Protein AF-A0A1V5QJ94-F1 (afdb_monomer_lite)

Structure (mmCIF, N/CA/C/O backbone):
data_AF-A0A1V5QJ94-F1
#
_entry.id   AF-A0A1V5QJ94-F1
#
loop_
_atom_site.group_PDB
_atom_site.id
_atom_site.type_symbol
_atom_site.label_atom_id
_atom_site.label_alt_id
_atom_site.label_comp_id
_atom_site.label_asym_id
_atom_site.label_entity_id
_atom_site.label_seq_id
_atom_site.pdbx_PDB_ins_code
_atom_site.Cartn_x
_atom_site.Cartn_y
_atom_site.Cartn_z
_atom_site.occupancy
_atom_site.B_iso_or_equiv
_atom_site.auth_seq_id
_atom_site.auth_comp_id
_atom_site.auth_asym_id
_atom_site.auth_atom_id
_atom_site.pdbx_PDB_model_num
ATOM 1 N N . MET A 1 1 ? -13.885 -3.171 -1.763 1.00 88.69 1 MET A N 1
ATOM 2 C CA . MET A 1 1 ? -12.641 -2.402 -1.974 1.00 88.69 1 MET A CA 1
ATOM 3 C C . MET A 1 1 ? -12.937 -0.939 -1.685 1.00 88.69 1 MET A C 1
ATOM 5 O O . MET A 1 1 ? -14.062 -0.532 -1.946 1.00 88.69 1 MET A O 1
ATOM 9 N N . VAL A 1 2 ? -11.984 -0.192 -1.125 1.00 90.75 2 VAL A N 1
ATOM 10 C CA . VAL A 1 2 ? -12.099 1.251 -0.843 1.00 90.75 2 VAL A CA 1
ATOM 11 C C . VAL A 1 2 ? -10.971 1.991 -1.558 1.00 90.75 2 VAL A C 1
ATOM 13 O O . VAL A 1 2 ? -9.807 1.639 -1.365 1.00 90.75 2 VAL A O 1
ATOM 16 N N . ASP A 1 3 ? -11.317 3.015 -2.334 1.00 90.12 3 ASP A N 1
ATOM 17 C CA . ASP A 1 3 ? -10.384 3.899 -3.039 1.00 90.12 3 ASP A CA 1
ATOM 18 C C . ASP A 1 3 ? -10.761 5.367 -2.759 1.00 90.12 3 ASP A C 1
ATOM 20 O O . ASP A 1 3 ? -11.799 5.829 -3.228 1.00 90.12 3 ASP A O 1
ATOM 24 N N . TYR A 1 4 ? -10.030 6.115 -1.925 1.00 86.00 4 TYR A N 1
ATOM 25 C CA . TYR A 1 4 ? -8.920 5.728 -1.036 1.00 86.00 4 TYR A CA 1
ATOM 26 C C . TYR A 1 4 ? -9.191 6.158 0.418 1.00 86.00 4 TYR A C 1
ATOM 28 O O . TYR A 1 4 ? -10.048 6.997 0.693 1.00 86.00 4 TYR A O 1
ATOM 36 N N . LEU A 1 5 ? -8.465 5.555 1.366 1.00 85.19 5 LEU A N 1
ATOM 37 C CA . LEU A 1 5 ? -8.683 5.594 2.819 1.00 85.19 5 LEU A CA 1
ATOM 38 C C . LEU A 1 5 ? -8.855 7.005 3.393 1.00 85.19 5 LEU A C 1
ATOM 40 O O . LEU A 1 5 ? -9.742 7.227 4.212 1.00 85.19 5 LEU A O 1
ATOM 44 N N . GLN A 1 6 ? -8.031 7.953 2.953 1.00 83.94 6 GLN A N 1
ATOM 45 C CA . GLN A 1 6 ? -8.027 9.333 3.442 1.00 83.94 6 GLN A CA 1
ATOM 46 C C . GLN A 1 6 ? -9.328 10.098 3.127 1.00 83.94 6 GLN A C 1
ATOM 48 O O . GLN A 1 6 ? -9.612 11.105 3.779 1.00 83.94 6 GLN A O 1
ATOM 53 N N . LEU A 1 7 ? -10.137 9.631 2.167 1.00 85.69 7 LEU A N 1
ATOM 54 C CA . LEU A 1 7 ? -11.449 10.214 1.859 1.00 85.69 7 LEU A CA 1
ATOM 55 C C . LEU A 1 7 ? -12.549 9.764 2.827 1.00 85.69 7 LEU A C 1
ATOM 57 O O . LEU A 1 7 ? -13.607 10.383 2.868 1.00 85.69 7 LEU A O 1
ATOM 61 N N . LEU A 1 8 ? -12.329 8.701 3.606 1.00 85.75 8 LEU A N 1
ATOM 62 C CA . LEU A 1 8 ? -13.334 8.208 4.541 1.00 85.75 8 LEU A CA 1
ATOM 63 C C . LEU A 1 8 ? -13.443 9.121 5.756 1.00 85.75 8 LEU A C 1
ATOM 65 O O . LEU A 1 8 ? -12.451 9.456 6.396 1.00 85.75 8 LEU A O 1
ATOM 69 N N . GLU A 1 9 ? -14.655 9.499 6.126 1.00 82.12 9 GLU A N 1
ATOM 70 C CA . GLU A 1 9 ? -14.888 10.232 7.365 1.00 82.12 9 GLU A CA 1
ATOM 71 C C . GLU A 1 9 ? -14.755 9.285 8.562 1.00 82.12 9 GLU A C 1
ATOM 73 O O . GLU A 1 9 ? -15.256 8.156 8.551 1.00 82.12 9 GLU A O 1
ATOM 78 N N . ALA A 1 10 ? -14.050 9.732 9.604 1.00 74.56 10 ALA A N 1
ATOM 79 C CA . ALA A 1 10 ? -14.097 9.017 10.869 1.00 74.56 10 ALA A CA 1
ATOM 80 C C . ALA A 1 10 ? -15.476 9.239 11.507 1.00 74.56 10 ALA A C 1
ATOM 82 O O . ALA A 1 10 ? -16.063 10.307 11.322 1.00 74.56 10 ALA A O 1
ATOM 83 N N . PRO A 1 11 ? -15.997 8.261 12.266 1.00 69.44 11 PRO A N 1
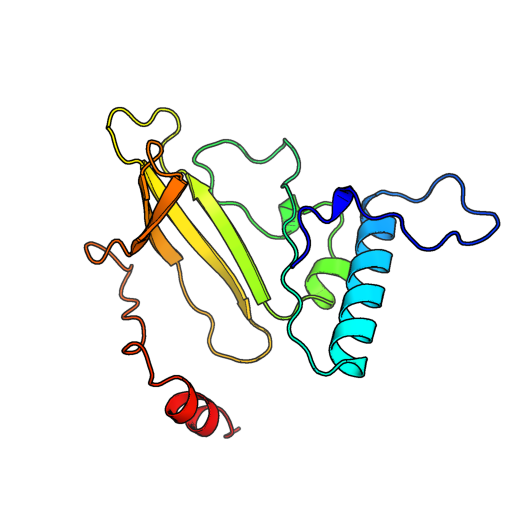ATOM 84 C CA . PRO A 1 11 ? -17.246 8.434 12.993 1.00 69.44 11 PRO A CA 1
ATOM 85 C C . PRO A 1 11 ? -17.189 9.715 13.833 1.00 69.44 11 PRO A C 1
ATOM 87 O O . PRO A 1 11 ? -16.252 9.885 14.613 1.00 69.44 11 PRO A O 1
ATOM 90 N N . GLU A 1 12 ? -18.172 10.608 13.689 1.00 66.50 12 GLU A N 1
ATOM 91 C CA . GLU A 1 12 ? -18.216 11.843 14.474 1.00 66.50 12 GLU A CA 1
ATOM 92 C C . GLU A 1 12 ? -18.267 11.519 15.974 1.00 66.50 12 GLU A C 1
ATOM 94 O O . GLU A 1 12 ? -19.299 11.133 16.531 1.00 66.50 12 GLU A O 1
ATOM 99 N N . ILE A 1 13 ? -17.146 11.704 16.666 1.00 61.91 13 ILE A N 1
ATOM 100 C CA . ILE A 1 13 ? -17.131 11.726 18.124 1.00 61.91 13 ILE A CA 1
ATOM 101 C C . ILE A 1 13 ? -17.503 13.152 18.526 1.00 61.91 13 ILE A C 1
ATOM 103 O O . ILE A 1 13 ? -16.683 14.067 18.415 1.00 61.91 13 ILE A O 1
ATOM 107 N N . LYS A 1 14 ? -18.750 13.347 18.983 1.00 54.38 14 LYS A N 1
ATOM 108 C CA . LYS A 1 14 ? -19.246 14.629 19.518 1.00 54.38 14 LYS A CA 1
ATOM 109 C C . LYS A 1 14 ? -18.170 15.297 20.390 1.00 54.38 14 LYS A C 1
ATOM 111 O O . LYS A 1 14 ? -17.789 14.754 21.423 1.00 54.38 14 LYS A O 1
ATOM 116 N N . GLY A 1 15 ? -17.696 16.472 19.968 1.00 59.41 15 GLY A N 1
ATOM 117 C CA . GLY A 1 15 ? -16.731 17.294 20.711 1.00 59.41 15 GLY A CA 1
ATOM 118 C C . GLY A 1 15 ? -15.272 17.249 20.233 1.00 59.41 15 GLY A C 1
ATOM 119 O O . GLY A 1 15 ? -14.473 18.032 20.737 1.00 59.41 15 GLY A O 1
ATOM 120 N N . ARG A 1 16 ? -14.900 16.412 19.253 1.00 60.12 16 ARG A N 1
ATOM 121 C CA . ARG A 1 16 ? -13.555 16.429 18.643 1.00 60.12 16 ARG A CA 1
ATOM 122 C C . ARG A 1 16 ? -13.586 17.075 17.257 1.00 60.12 16 ARG A C 1
ATOM 124 O O . ARG A 1 16 ? -13.858 16.393 16.278 1.00 60.12 16 ARG A O 1
ATOM 131 N N . ARG A 1 17 ? -13.305 18.381 17.173 1.00 56.94 17 ARG A N 1
ATOM 132 C CA . ARG A 1 17 ? -13.137 19.080 15.881 1.00 56.94 17 ARG A CA 1
ATOM 133 C C . ARG A 1 17 ? -11.726 18.973 15.294 1.00 56.94 17 ARG A C 1
ATOM 135 O O . ARG A 1 17 ? -11.605 19.035 14.082 1.00 56.94 17 ARG A O 1
ATOM 142 N N . ASP A 1 18 ? -10.711 18.698 16.115 1.00 57.78 18 ASP A N 1
ATOM 143 C CA . ASP A 1 18 ? -9.310 18.621 15.676 1.00 57.78 18 ASP A CA 1
ATOM 144 C C . ASP A 1 18 ? -8.700 17.261 16.032 1.00 57.78 18 ASP A C 1
ATOM 146 O O . ASP A 1 18 ? -7.990 17.110 17.028 1.00 57.78 18 ASP A O 1
ATOM 150 N N . THR A 1 19 ? -9.006 16.227 15.245 1.00 64.19 19 THR A N 1
ATOM 151 C CA . THR A 1 19 ? -8.260 14.962 15.333 1.00 64.19 19 THR A CA 1
ATOM 152 C C . THR A 1 19 ? -7.107 14.985 14.344 1.00 64.19 19 THR A C 1
ATOM 154 O O . THR A 1 19 ? -7.286 15.286 13.169 1.00 64.19 19 THR A O 1
ATOM 157 N N . ASN A 1 20 ? -5.906 14.662 14.829 1.00 76.94 20 ASN A N 1
ATOM 158 C CA . ASN A 1 20 ? -4.745 14.435 13.974 1.00 76.94 20 ASN A CA 1
ATOM 159 C C . ASN A 1 20 ? -5.088 13.345 12.939 1.00 76.94 20 ASN A C 1
ATOM 161 O O . ASN A 1 20 ? -5.658 12.314 13.304 1.00 76.94 20 ASN A O 1
ATOM 165 N N . GLU A 1 21 ? -4.723 13.555 11.673 1.00 77.06 21 GLU A N 1
ATOM 166 C CA . GLU A 1 21 ? -4.988 12.639 10.555 1.00 77.06 21 GLU A CA 1
ATOM 167 C C . GLU A 1 21 ? -4.561 11.195 10.870 1.00 77.06 21 GLU A C 1
ATOM 169 O O . GLU A 1 21 ? -5.292 10.250 10.584 1.00 77.06 21 GLU A O 1
ATOM 174 N N . ALA A 1 22 ? -3.435 11.006 11.567 1.00 77.88 22 ALA A N 1
ATOM 175 C CA . ALA A 1 22 ? -2.982 9.676 11.981 1.00 77.88 22 ALA A CA 1
ATOM 176 C C . ALA A 1 22 ? -3.985 8.963 12.912 1.00 77.88 22 ALA A C 1
ATOM 178 O O . ALA A 1 22 ? -4.217 7.758 12.789 1.00 77.88 22 ALA A O 1
ATOM 179 N N . GLN A 1 23 ? -4.611 9.704 13.831 1.00 80.06 23 GLN A N 1
ATOM 180 C CA . GLN A 1 23 ? -5.642 9.164 14.716 1.00 80.06 23 GLN A CA 1
ATOM 181 C C . GLN A 1 23 ? -6.929 8.871 13.940 1.00 80.06 23 GLN A C 1
ATOM 183 O O . GLN A 1 23 ? -7.512 7.802 14.119 1.00 80.06 23 GLN A O 1
ATOM 188 N N . ARG A 1 24 ? -7.341 9.785 13.052 1.00 82.19 24 ARG A N 1
ATOM 189 C CA . ARG A 1 24 ? -8.509 9.615 12.177 1.00 82.19 24 ARG A CA 1
ATOM 190 C C . ARG A 1 24 ? -8.386 8.333 11.347 1.00 82.19 24 ARG A C 1
ATOM 192 O O . ARG A 1 24 ? -9.279 7.487 11.380 1.00 82.19 24 ARG A O 1
ATOM 199 N N . ILE A 1 25 ? -7.247 8.132 10.685 1.00 82.75 25 ILE A N 1
ATOM 200 C CA . ILE A 1 25 ? -6.968 6.921 9.902 1.00 82.75 25 ILE A CA 1
ATOM 201 C C . ILE A 1 25 ? -6.934 5.670 10.799 1.00 82.75 25 ILE A C 1
ATOM 203 O O . ILE A 1 25 ? -7.464 4.619 10.424 1.00 82.75 25 ILE A O 1
ATOM 207 N N . GLY A 1 26 ? -6.370 5.762 12.007 1.00 84.62 26 GLY A N 1
ATOM 208 C CA . GLY A 1 26 ? -6.404 4.671 12.987 1.00 84.62 26 GLY A CA 1
ATOM 209 C C . GLY A 1 26 ? -7.834 4.247 13.358 1.00 84.62 26 GLY A C 1
ATOM 210 O O . GLY A 1 26 ? -8.163 3.061 13.358 1.00 84.62 26 GLY A O 1
ATOM 211 N N . GLU A 1 27 ? -8.726 5.206 13.605 1.00 85.38 27 GLU A N 1
ATOM 212 C CA . GLU A 1 27 ? -10.132 4.933 13.930 1.00 85.38 27 GLU A CA 1
ATOM 213 C C . GLU A 1 27 ? -10.894 4.310 12.743 1.00 85.38 27 GLU A C 1
ATOM 215 O O . GLU A 1 27 ? -11.665 3.357 12.930 1.00 85.38 27 GLU A O 1
ATOM 220 N N . ILE A 1 28 ? -10.632 4.783 11.520 1.00 87.44 28 ILE A N 1
ATOM 221 C CA . ILE A 1 28 ? -11.215 4.240 10.284 1.00 87.44 28 ILE A CA 1
ATOM 222 C C . ILE A 1 28 ? -10.766 2.792 10.061 1.00 87.44 28 ILE A C 1
ATOM 224 O O . ILE A 1 28 ? -11.604 1.906 9.884 1.00 87.44 28 ILE A O 1
ATOM 228 N N . THR A 1 29 ? -9.459 2.520 10.117 1.00 87.69 29 THR A N 1
ATOM 229 C CA . THR A 1 29 ? -8.906 1.175 9.869 1.00 87.69 29 THR A CA 1
ATOM 230 C C . THR A 1 29 ? -9.384 0.157 10.906 1.00 87.69 29 THR A C 1
ATOM 232 O O . THR A 1 29 ? -9.786 -0.953 10.543 1.00 87.69 29 THR A O 1
ATOM 235 N N . LYS A 1 30 ? -9.470 0.544 12.184 1.00 88.69 30 LYS A N 1
ATOM 236 C CA . LYS A 1 30 ? -10.038 -0.293 13.251 1.00 88.69 30 LYS A CA 1
ATOM 237 C C . LYS A 1 30 ? -11.519 -0.600 13.033 1.00 88.69 30 LYS A C 1
ATOM 239 O O . LYS A 1 30 ? -11.961 -1.734 13.238 1.00 88.69 30 LYS A O 1
ATOM 244 N N . SER A 1 31 ? -12.296 0.398 12.617 1.00 89.88 31 SER A N 1
ATOM 245 C CA . SER A 1 31 ? -13.722 0.229 12.316 1.00 89.88 31 SER A CA 1
ATOM 246 C C . SER A 1 31 ? -13.928 -0.679 11.104 1.00 89.88 31 SER A C 1
ATOM 248 O O . SER A 1 31 ? -14.742 -1.604 11.158 1.00 89.88 31 SER A O 1
ATOM 250 N N . ALA A 1 32 ? -13.123 -0.496 10.056 1.00 90.31 32 ALA A N 1
ATOM 251 C CA . ALA A 1 32 ? -13.130 -1.338 8.868 1.00 90.31 32 ALA A CA 1
ATOM 252 C C . ALA A 1 32 ? -12.754 -2.794 9.189 1.00 90.31 32 ALA A C 1
ATOM 254 O O . ALA A 1 32 ? -13.443 -3.709 8.743 1.00 90.31 32 ALA A O 1
ATOM 255 N N . LYS A 1 33 ? -11.735 -3.034 10.027 1.00 89.88 33 LYS A N 1
ATOM 256 C CA . LYS A 1 33 ? -11.349 -4.383 10.480 1.00 89.88 33 LYS A CA 1
ATOM 257 C C . LYS A 1 33 ? -12.483 -5.087 11.227 1.00 89.88 33 LYS A C 1
ATOM 259 O O . LYS A 1 33 ? -12.777 -6.248 10.948 1.00 89.88 33 LYS A O 1
ATOM 264 N N . ARG A 1 34 ? -13.151 -4.387 12.149 1.00 92.44 34 ARG A N 1
ATOM 265 C CA . ARG A 1 34 ? -14.316 -4.925 12.875 1.00 92.44 34 ARG A CA 1
ATOM 266 C C . ARG A 1 34 ? -15.464 -5.258 11.928 1.00 92.44 34 ARG A C 1
ATOM 268 O O . ARG A 1 34 ? -16.093 -6.304 12.072 1.00 92.44 34 ARG A O 1
ATOM 275 N N . LEU A 1 35 ? -15.727 -4.385 10.954 1.00 92.31 35 LEU A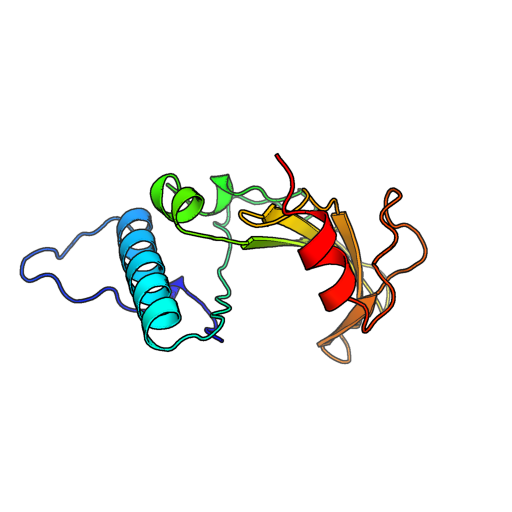 N 1
ATOM 276 C CA . LEU A 1 35 ? -16.753 -4.620 9.944 1.00 92.31 35 LEU A CA 1
ATOM 277 C C . LEU A 1 35 ? -16.420 -5.849 9.090 1.00 92.31 35 LEU A C 1
ATOM 279 O O . LEU A 1 35 ? -17.281 -6.709 8.927 1.00 92.31 35 LEU A O 1
ATOM 283 N N . ALA A 1 36 ? -15.173 -5.965 8.626 1.00 93.06 36 ALA A N 1
ATOM 284 C CA . ALA A 1 36 ? -14.667 -7.106 7.865 1.00 93.06 36 ALA A CA 1
ATOM 285 C C . ALA A 1 36 ? -14.857 -8.427 8.623 1.00 93.06 36 ALA A C 1
ATOM 287 O O . ALA A 1 36 ? -15.392 -9.389 8.079 1.00 93.06 36 ALA A O 1
ATOM 288 N N . GLN A 1 37 ? -14.498 -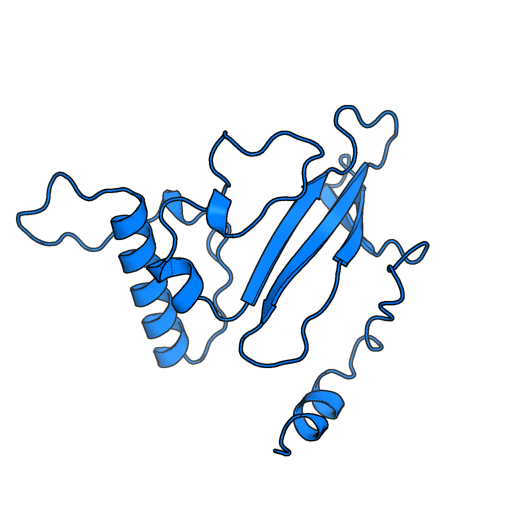8.454 9.913 1.00 92.62 37 GLN A N 1
ATOM 289 C CA . GLN A 1 37 ? -14.678 -9.624 10.778 1.00 92.62 37 GLN A CA 1
ATOM 290 C C . GLN A 1 37 ? -16.154 -9.986 10.960 1.00 92.62 37 GLN A C 1
ATOM 292 O O . GLN A 1 37 ? -16.517 -11.158 10.874 1.00 92.62 37 GLN A O 1
ATOM 297 N N . ARG A 1 38 ? -17.018 -8.987 11.180 1.00 96.75 38 ARG A N 1
ATOM 298 C CA . ARG A 1 38 ? -18.460 -9.203 11.351 1.00 96.75 38 ARG A CA 1
ATOM 299 C C . ARG A 1 38 ? -19.116 -9.735 10.078 1.00 96.75 38 ARG A C 1
ATOM 301 O O . ARG A 1 38 ? -19.966 -10.613 10.160 1.00 96.75 38 ARG A O 1
ATOM 308 N N . LEU A 1 39 ? -18.726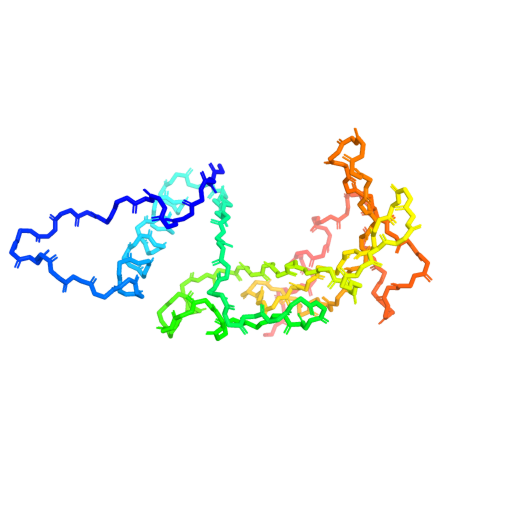 -9.203 8.921 1.00 97.00 39 LEU A N 1
ATOM 309 C CA . LEU A 1 39 ? -19.249 -9.606 7.614 1.00 97.00 39 LEU A CA 1
ATOM 310 C C . LEU A 1 39 ? -18.526 -10.822 7.021 1.00 97.00 39 LEU A C 1
ATOM 312 O O . LEU A 1 39 ? -18.937 -11.309 5.973 1.00 97.00 39 LEU A O 1
ATOM 316 N N . ARG A 1 40 ? -17.468 -11.311 7.683 1.00 95.38 40 ARG A N 1
ATOM 317 C CA . ARG A 1 40 ? -16.614 -12.415 7.220 1.00 95.38 40 ARG A CA 1
ATOM 318 C C . ARG A 1 40 ? -16.109 -12.203 5.789 1.00 95.38 40 ARG A C 1
ATOM 320 O O . ARG A 1 40 ? -16.136 -13.118 4.973 1.00 95.38 40 ARG A O 1
ATOM 327 N N . CYS A 1 41 ? -15.661 -10.988 5.481 1.00 95.38 41 CYS A N 1
ATOM 328 C CA . CYS A 1 41 ? -15.164 -10.631 4.156 1.00 95.38 41 CYS A CA 1
ATOM 329 C C . CYS A 1 41 ? -13.771 -9.997 4.212 1.00 95.38 41 CYS A C 1
ATOM 331 O O . CYS A 1 41 ? -13.354 -9.442 5.231 1.00 95.38 41 CYS A O 1
ATOM 333 N N . ASN A 1 42 ? -13.061 -10.060 3.086 1.00 92.88 42 ASN A N 1
ATOM 334 C CA . ASN A 1 42 ? -11.775 -9.393 2.920 1.00 92.88 42 ASN A CA 1
ATOM 335 C C . ASN A 1 42 ? -11.992 -7.929 2.530 1.00 92.88 42 ASN A C 1
ATOM 337 O O . ASN A 1 42 ? -12.751 -7.625 1.606 1.00 92.88 42 ASN A O 1
ATOM 341 N N . VAL A 1 43 ? -11.289 -7.019 3.203 1.00 92.50 43 VAL A N 1
ATOM 342 C CA . VAL A 1 43 ? -11.337 -5.586 2.901 1.00 92.50 43 VAL A CA 1
ATOM 343 C C . VAL A 1 43 ? -9.977 -5.136 2.384 1.00 92.50 43 VAL A C 1
ATOM 345 O O . VAL A 1 43 ? -8.993 -5.133 3.116 1.00 92.50 43 VAL A O 1
ATOM 348 N N . LEU A 1 44 ? -9.948 -4.728 1.115 1.00 93.94 44 LEU A N 1
ATOM 349 C CA . LEU A 1 44 ? -8.815 -4.049 0.491 1.00 93.94 44 LEU A CA 1
ATOM 350 C C . LEU A 1 44 ? -9.064 -2.539 0.504 1.00 93.94 44 LEU A C 1
ATOM 352 O O . LEU A 1 44 ? -10.104 -2.087 0.009 1.00 93.94 44 LEU A O 1
ATOM 356 N N . MET A 1 45 ? -8.118 -1.782 1.057 1.00 91.56 45 MET A N 1
ATOM 357 C CA . MET A 1 45 ? -8.152 -0.320 1.118 1.00 91.56 45 MET A CA 1
ATOM 358 C C . MET A 1 45 ? -6.892 0.241 0.472 1.00 91.56 45 MET A C 1
ATOM 360 O O . MET A 1 45 ? -5.786 -0.176 0.815 1.00 91.56 45 MET A O 1
ATOM 364 N N . LEU A 1 46 ? -7.069 1.179 -0.453 1.00 91.69 46 LEU A N 1
ATOM 365 C CA . LEU A 1 46 ? -5.975 1.934 -1.047 1.00 91.69 46 LEU A CA 1
ATOM 366 C C . LEU A 1 46 ? -5.669 3.144 -0.174 1.00 91.69 46 LEU A C 1
ATOM 368 O O . LEU A 1 46 ? -6.568 3.731 0.423 1.00 91.69 46 LEU A O 1
ATOM 372 N N . SER A 1 47 ? -4.402 3.516 -0.085 1.00 87.19 47 SER A N 1
ATOM 373 C CA . SER A 1 47 ? -3.975 4.696 0.655 1.00 87.19 47 SER A CA 1
ATOM 374 C C . SER A 1 47 ? -2.767 5.295 -0.030 1.00 87.19 47 SER A C 1
ATOM 376 O O . SER A 1 47 ? -1.874 4.579 -0.483 1.00 87.19 47 SER A O 1
ATOM 378 N N . GLN A 1 48 ? -2.749 6.618 -0.085 1.00 85.56 48 GLN A N 1
ATOM 379 C CA . GLN A 1 48 ? -1.613 7.362 -0.601 1.00 85.56 48 GLN A CA 1
ATOM 380 C C . GLN A 1 48 ? -0.551 7.521 0.491 1.00 85.56 48 GLN A C 1
ATOM 382 O O . GLN A 1 48 ? -0.872 7.609 1.679 1.00 85.56 48 GLN A O 1
ATOM 387 N N . PHE A 1 49 ? 0.719 7.537 0.091 1.00 80.00 49 PHE A N 1
ATOM 388 C CA . PHE A 1 49 ? 1.800 7.932 0.988 1.00 80.00 49 PHE A CA 1
ATOM 389 C C . PHE A 1 49 ? 1.761 9.434 1.230 1.00 80.00 49 PHE A C 1
ATOM 391 O O . PHE A 1 49 ? 1.261 10.207 0.409 1.00 80.00 49 PHE A O 1
ATOM 398 N N . ASN A 1 50 ? 2.377 9.853 2.327 1.00 71.06 50 ASN A N 1
ATOM 399 C CA . ASN A 1 50 ? 2.708 11.253 2.479 1.00 71.06 50 ASN A CA 1
ATOM 400 C C . ASN A 1 50 ? 3.763 11.687 1.451 1.00 71.06 50 ASN A C 1
ATOM 402 O O . ASN A 1 50 ? 4.615 10.894 1.051 1.00 71.06 50 ASN A O 1
ATOM 406 N N . ARG A 1 51 ? 3.730 12.968 1.059 1.00 64.44 51 ARG A N 1
ATOM 407 C CA . ARG A 1 51 ? 4.569 13.556 -0.011 1.00 64.44 51 ARG A CA 1
ATOM 408 C C . ARG A 1 51 ? 6.086 13.471 0.223 1.00 64.44 51 ARG A C 1
ATOM 410 O O . ARG A 1 51 ? 6.855 13.877 -0.636 1.00 64.44 51 ARG A O 1
ATOM 417 N N . GLU A 1 52 ? 6.510 12.980 1.381 1.00 68.19 52 GLU A N 1
ATOM 418 C CA . GLU A 1 52 ? 7.913 12.826 1.767 1.00 68.19 52 GLU A CA 1
ATOM 419 C C . GLU A 1 52 ? 8.598 11.633 1.080 1.00 68.19 52 GLU A C 1
ATOM 421 O O . GLU A 1 52 ? 9.826 11.586 1.031 1.00 68.19 52 GLU A O 1
ATOM 426 N N . VAL A 1 53 ? 7.836 10.686 0.513 1.00 74.44 53 VAL A N 1
ATOM 427 C CA . VAL A 1 53 ? 8.409 9.586 -0.280 1.00 74.44 53 VAL A CA 1
ATOM 428 C C . VAL A 1 53 ? 8.872 10.123 -1.629 1.00 74.44 53 VAL A C 1
ATOM 430 O O . VAL A 1 53 ? 8.060 10.532 -2.458 1.00 74.44 53 VAL A O 1
ATOM 433 N N . GLN A 1 54 ? 10.181 10.094 -1.866 1.00 74.44 54 GLN A N 1
ATOM 434 C CA . GLN A 1 54 ? 10.743 10.460 -3.161 1.00 74.44 54 GLN A CA 1
ATOM 435 C C . GLN A 1 54 ? 10.462 9.373 -4.206 1.00 74.44 54 GLN A C 1
ATOM 437 O O . GLN A 1 54 ? 10.546 8.178 -3.923 1.00 74.44 54 GLN A O 1
ATOM 442 N N . GLU A 1 55 ? 10.193 9.776 -5.447 1.00 74.56 55 GLU A N 1
ATOM 443 C CA . GLU A 1 55 ? 10.084 8.830 -6.561 1.00 74.56 55 GLU A CA 1
ATOM 444 C C . GLU A 1 55 ? 11.374 8.016 -6.736 1.00 74.56 55 GLU A C 1
ATOM 446 O O . GLU A 1 55 ? 12.483 8.533 -6.577 1.00 74.56 55 GLU A O 1
ATOM 451 N N . GLY A 1 56 ? 11.241 6.728 -7.060 1.00 76.06 56 GLY A N 1
ATOM 452 C CA . GLY A 1 56 ? 12.370 5.796 -7.143 1.00 76.06 56 GLY A CA 1
ATOM 453 C C . GLY A 1 56 ? 12.852 5.263 -5.790 1.00 76.06 56 GLY A C 1
ATOM 454 O O . GLY A 1 56 ? 13.587 4.277 -5.760 1.00 76.06 56 GLY A O 1
ATOM 455 N N . GLN A 1 57 ? 12.435 5.861 -4.669 1.00 84.44 57 GLN A N 1
ATOM 456 C CA . GLN A 1 57 ? 12.766 5.362 -3.340 1.00 84.44 57 GLN A CA 1
ATOM 457 C C . GLN A 1 57 ? 11.768 4.290 -2.903 1.00 84.44 57 GLN A C 1
ATOM 459 O O . GLN A 1 57 ? 10.558 4.420 -3.082 1.00 84.44 57 GLN A O 1
ATOM 464 N N . GLU A 1 58 ? 12.287 3.231 -2.286 1.00 87.88 58 GLU A N 1
ATOM 465 C CA . GLU A 1 58 ? 11.444 2.207 -1.691 1.00 87.88 58 GLU A CA 1
ATOM 466 C C . GLU A 1 58 ? 10.660 2.778 -0.494 1.00 87.88 58 GLU A C 1
ATOM 468 O O . GLU A 1 58 ? 11.267 3.241 0.480 1.00 87.88 58 GLU A O 1
ATOM 473 N N . PRO A 1 59 ? 9.318 2.727 -0.527 1.00 88.31 59 PRO A N 1
ATOM 474 C CA . PRO A 1 59 ? 8.496 3.166 0.582 1.00 88.31 59 PRO A CA 1
ATOM 475 C C . PRO A 1 59 ? 8.574 2.188 1.756 1.00 88.31 59 PRO A C 1
ATOM 477 O O . PRO A 1 59 ? 8.904 1.008 1.644 1.00 88.31 59 PRO A O 1
ATOM 480 N N . SER A 1 60 ? 8.174 2.688 2.913 1.00 85.38 60 SER A N 1
ATOM 481 C CA . SER A 1 60 ? 8.100 1.940 4.166 1.00 85.38 60 SER A CA 1
ATOM 482 C C . SER A 1 60 ? 6.804 2.281 4.895 1.00 85.38 60 SER A C 1
ATOM 484 O O . SER A 1 60 ? 6.191 3.316 4.629 1.00 85.38 60 SER A O 1
ATOM 486 N N . LEU A 1 61 ? 6.404 1.446 5.854 1.00 81.00 61 LEU A N 1
ATOM 487 C CA . LEU A 1 61 ? 5.204 1.684 6.669 1.00 81.00 61 LEU A CA 1
ATOM 488 C C . LEU A 1 61 ? 5.278 2.957 7.526 1.00 81.00 61 LEU A C 1
ATOM 490 O O . LEU A 1 61 ? 4.243 3.472 7.943 1.00 81.00 61 LEU A O 1
ATOM 494 N N . GLN A 1 62 ? 6.475 3.497 7.760 1.00 76.62 62 GLN A N 1
ATOM 495 C CA . GLN A 1 62 ? 6.644 4.768 8.472 1.00 76.62 62 GLN A CA 1
ATOM 496 C C . GLN A 1 62 ? 6.118 5.954 7.649 1.00 76.62 62 GLN A C 1
ATOM 498 O O . GLN A 1 62 ? 5.635 6.931 8.215 1.00 76.62 62 GLN A O 1
ATOM 503 N N . HIS A 1 63 ? 6.114 5.837 6.317 1.00 75.62 63 HIS A N 1
ATOM 504 C CA . HIS A 1 63 ? 5.611 6.872 5.410 1.00 75.62 63 HIS A CA 1
ATOM 505 C C . HIS A 1 63 ? 4.077 6.975 5.366 1.00 75.62 63 HIS A C 1
ATOM 507 O O . HIS A 1 63 ? 3.539 7.888 4.744 1.00 75.62 63 HIS A O 1
ATOM 513 N N . PHE A 1 64 ? 3.358 6.071 6.038 1.00 69.50 64 PHE A N 1
ATOM 514 C CA . PHE A 1 64 ? 1.904 6.157 6.222 1.00 69.50 64 PHE A CA 1
ATOM 515 C C . PHE A 1 64 ? 1.473 7.166 7.306 1.00 69.50 64 PHE A C 1
ATOM 517 O O . PHE A 1 64 ? 0.298 7.185 7.649 1.00 69.50 64 PHE A O 1
ATOM 524 N N . LEU A 1 65 ? 2.393 8.014 7.802 1.00 57.88 65 LEU A N 1
ATOM 525 C CA . LEU A 1 65 ? 2.214 8.990 8.890 1.00 57.88 65 LEU A CA 1
ATOM 526 C C . LEU A 1 65 ? 1.786 8.385 10.240 1.00 57.88 65 LEU A C 1
ATOM 528 O O . LEU A 1 65 ? 0.756 7.732 10.364 1.00 57.88 65 LEU A O 1
ATOM 532 N N . GLY A 1 66 ? 2.546 8.681 11.304 1.00 61.06 66 GLY A N 1
ATOM 533 C CA . GLY A 1 66 ? 2.111 8.503 12.704 1.00 61.06 66 GLY A CA 1
ATOM 534 C C . GLY A 1 66 ? 1.670 7.081 13.097 1.00 61.06 66 GLY A C 1
ATOM 535 O O . GLY A 1 66 ? 0.893 6.902 14.035 1.00 61.06 66 GLY A O 1
ATOM 536 N N . SER A 1 67 ? 2.139 6.066 12.368 1.00 54.84 67 SER A N 1
ATOM 537 C CA . SER A 1 67 ? 1.397 4.837 12.062 1.00 54.84 67 SER A CA 1
ATOM 538 C C . SER A 1 67 ? 1.424 3.732 13.119 1.00 54.84 67 SER A C 1
ATOM 540 O O . SER A 1 67 ? 0.997 2.618 12.831 1.00 54.84 67 SER A O 1
ATOM 542 N N . GLY A 1 68 ? 1.831 3.997 14.363 1.00 65.25 68 GLY A N 1
ATOM 543 C CA . GLY A 1 68 ? 1.926 2.938 15.379 1.00 65.25 68 GLY A CA 1
ATOM 544 C C . GLY A 1 68 ? 0.610 2.171 15.610 1.00 65.25 68 GLY A C 1
ATOM 545 O O . GLY A 1 68 ? 0.621 0.998 15.982 1.00 65.25 68 GLY A O 1
ATOM 546 N N . GLN A 1 69 ? -0.550 2.798 15.391 1.00 67.50 69 GLN A N 1
ATOM 547 C CA . GLN A 1 69 ? -1.849 2.110 15.444 1.00 67.50 69 GLN A CA 1
ATOM 548 C C . GLN A 1 69 ? -2.189 1.383 14.136 1.00 67.50 69 GLN A C 1
ATOM 550 O O . GLN A 1 69 ? -2.523 0.202 14.183 1.00 67.50 69 GLN A O 1
ATOM 555 N N . ILE A 1 70 ? -2.026 2.039 12.983 1.00 72.12 70 ILE A N 1
ATOM 556 C CA . ILE A 1 70 ? -2.321 1.458 11.662 1.00 72.12 70 ILE A CA 1
ATOM 557 C C . ILE A 1 70 ? -1.439 0.233 11.406 1.00 72.12 70 ILE A C 1
ATOM 559 O O . ILE A 1 70 ? -1.939 -0.825 11.029 1.00 72.12 70 ILE A O 1
ATOM 563 N N . GLU A 1 71 ? -0.136 0.347 11.678 1.00 75.75 71 GLU A N 1
ATOM 564 C CA . GLU A 1 71 ? 0.811 -0.754 11.542 1.00 75.75 71 GLU A CA 1
ATOM 565 C C . GLU A 1 71 ? 0.377 -1.941 12.387 1.00 75.75 71 GLU A C 1
ATOM 567 O O . GLU A 1 71 ? 0.481 -3.066 11.919 1.00 75.75 71 GLU A O 1
ATOM 572 N N . ARG A 1 72 ? -0.146 -1.739 13.601 1.00 77.56 72 ARG A N 1
ATOM 573 C CA . ARG A 1 72 ? -0.655 -2.851 14.406 1.00 77.56 72 ARG A CA 1
ATOM 574 C C . ARG A 1 72 ? -1.903 -3.451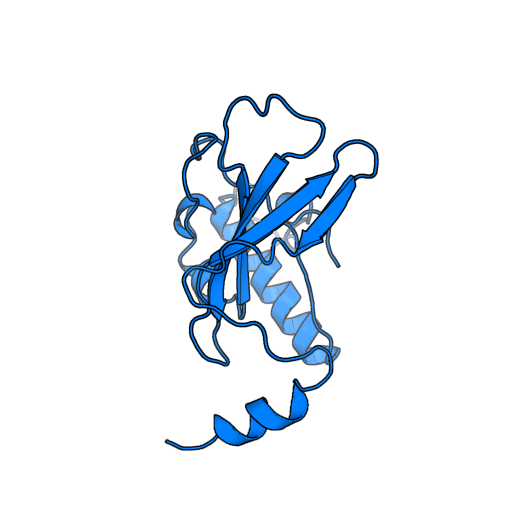 13.770 1.00 77.56 72 ARG A C 1
ATOM 576 O O . ARG A 1 72 ? -1.928 -4.667 13.591 1.00 77.56 72 ARG A O 1
ATOM 583 N N . ASP A 1 73 ? -2.885 -2.653 13.386 1.00 79.19 73 ASP A N 1
ATOM 584 C CA . ASP A 1 73 ? -4.215 -3.155 13.030 1.00 79.19 73 ASP A CA 1
ATOM 585 C C . ASP A 1 73 ? -4.282 -3.872 11.670 1.00 79.19 73 ASP A C 1
ATOM 587 O O . ASP A 1 73 ? -5.094 -4.784 11.505 1.00 79.19 73 ASP A O 1
ATOM 591 N N . ILE A 1 74 ? -3.406 -3.536 10.717 1.00 84.00 74 ILE A N 1
ATOM 592 C CA . ILE A 1 74 ? -3.398 -4.177 9.392 1.00 84.00 74 ILE A CA 1
ATOM 593 C C . ILE A 1 74 ? -2.866 -5.621 9.438 1.00 84.00 74 ILE A C 1
ATOM 595 O O . ILE A 1 74 ? -1.889 -5.926 10.136 1.00 84.00 74 ILE A O 1
ATOM 599 N N . ASP A 1 75 ? -3.481 -6.514 8.657 1.00 88.12 75 ASP A N 1
ATOM 600 C CA . ASP A 1 75 ? -2.996 -7.891 8.489 1.00 88.12 75 ASP A CA 1
ATOM 601 C C . ASP A 1 75 ? -1.916 -7.989 7.416 1.00 88.12 75 ASP A C 1
ATOM 603 O O . ASP A 1 75 ? -0.868 -8.589 7.655 1.00 88.12 75 ASP A O 1
ATOM 607 N N . ILE A 1 76 ? -2.160 -7.373 6.256 1.00 89.88 76 ILE A N 1
ATOM 608 C CA . ILE A 1 76 ? -1.268 -7.380 5.096 1.00 89.88 76 ILE A CA 1
ATOM 609 C C . ILE A 1 76 ? -1.033 -5.940 4.649 1.00 89.88 76 ILE A C 1
ATOM 611 O O . ILE A 1 76 ? -1.972 -5.146 4.589 1.00 89.88 76 ILE A O 1
ATOM 615 N N . ALA A 1 77 ? 0.217 -5.615 4.321 1.00 89.44 77 ALA A N 1
ATOM 616 C CA . ALA A 1 77 ? 0.582 -4.344 3.710 1.00 89.44 77 ALA A CA 1
ATOM 617 C C . ALA A 1 77 ? 1.311 -4.571 2.388 1.00 89.44 77 ALA A C 1
ATOM 619 O O . ALA A 1 77 ? 2.372 -5.199 2.373 1.00 89.44 77 ALA A O 1
ATOM 620 N N . LEU A 1 78 ? 0.759 -4.018 1.309 1.00 91.81 78 LEU A N 1
ATOM 621 C CA . LEU A 1 78 ? 1.374 -3.998 -0.014 1.00 91.81 78 LEU A CA 1
ATOM 622 C C . LEU A 1 78 ? 1.840 -2.579 -0.315 1.00 91.81 78 LEU A C 1
ATOM 624 O O . LEU A 1 78 ? 1.052 -1.639 -0.233 1.00 91.81 78 LEU A O 1
ATOM 628 N N . LEU A 1 79 ? 3.117 -2.430 -0.648 1.00 91.56 79 LEU A N 1
ATOM 629 C CA . LEU A 1 79 ? 3.704 -1.148 -1.015 1.00 91.56 79 LEU A CA 1
ATOM 630 C C . LEU A 1 79 ? 4.114 -1.192 -2.480 1.00 91.56 79 LEU A C 1
ATOM 632 O O . LEU A 1 79 ? 4.899 -2.060 -2.856 1.00 91.56 79 LEU A O 1
ATOM 636 N N . LEU A 1 80 ? 3.602 -0.260 -3.283 1.00 92.12 80 LEU A N 1
ATOM 637 C CA . LEU A 1 80 ? 3.941 -0.139 -4.697 1.00 92.12 80 LEU A CA 1
ATOM 638 C C . LEU A 1 80 ? 4.764 1.124 -4.941 1.00 92.12 80 LEU A C 1
ATOM 640 O O . LEU A 1 80 ? 4.430 2.185 -4.414 1.00 92.12 80 LEU A O 1
ATOM 644 N N . TRP A 1 81 ? 5.815 1.013 -5.752 1.00 91.50 81 TRP A N 1
ATOM 645 C CA . TRP A 1 81 ? 6.600 2.162 -6.206 1.00 91.50 81 TRP A CA 1
ATOM 646 C C . TRP A 1 81 ? 7.213 1.918 -7.585 1.00 91.50 81 TRP A C 1
ATOM 648 O O . TRP A 1 81 ? 7.503 0.782 -7.964 1.00 91.50 81 TRP A O 1
ATOM 658 N N . ASN A 1 82 ? 7.420 2.997 -8.337 1.00 89.00 82 ASN A N 1
ATOM 659 C CA . ASN A 1 82 ? 8.185 2.948 -9.581 1.00 89.00 82 ASN A CA 1
ATOM 660 C C . ASN A 1 82 ? 9.679 2.901 -9.243 1.00 89.00 82 ASN A C 1
ATOM 662 O O . ASN A 1 82 ? 10.133 3.648 -8.375 1.00 89.00 82 ASN A O 1
ATOM 666 N N . THR A 1 83 ? 10.447 2.062 -9.935 1.00 84.38 83 THR A N 1
ATOM 667 C CA . THR A 1 83 ? 11.914 2.006 -9.769 1.00 84.38 83 THR A CA 1
ATOM 668 C C . THR A 1 83 ? 12.627 3.133 -10.502 1.00 84.38 83 THR A C 1
ATOM 670 O O . THR A 1 83 ? 13.733 3.515 -10.135 1.00 84.38 83 THR A O 1
ATOM 673 N N . GLU A 1 84 ? 11.991 3.667 -11.539 1.00 79.50 84 GLU A N 1
ATOM 674 C CA . GLU A 1 84 ? 12.535 4.698 -12.413 1.00 79.50 84 GLU A CA 1
ATOM 675 C C . GLU A 1 84 ? 11.762 6.001 -12.214 1.00 79.50 84 GLU A C 1
ATOM 677 O O . GLU A 1 84 ? 10.530 6.000 -12.207 1.00 79.50 84 GLU A O 1
ATOM 682 N N . LYS A 1 85 ? 12.488 7.118 -12.073 1.00 73.69 85 LYS A N 1
ATOM 683 C CA . LYS A 1 85 ? 11.887 8.462 -12.002 1.00 73.69 85 LYS A CA 1
ATOM 684 C C . LYS A 1 85 ? 11.308 8.896 -13.352 1.00 73.69 85 LYS A C 1
ATOM 686 O O . LYS A 1 85 ? 10.200 9.403 -13.413 1.00 73.69 85 LYS A O 1
ATOM 691 N N . ASN A 1 86 ? 12.046 8.644 -14.435 1.00 78.06 86 ASN A N 1
ATOM 692 C CA . ASN A 1 86 ? 11.672 9.030 -15.796 1.00 78.06 86 ASN A CA 1
ATOM 693 C C . ASN A 1 86 ? 11.666 7.790 -16.704 1.00 78.06 86 ASN A C 1
ATOM 695 O O . ASN A 1 86 ? 12.680 7.523 -17.351 1.00 78.06 86 ASN A O 1
ATOM 699 N N . PRO A 1 87 ? 10.574 7.008 -16.736 1.00 75.44 87 PRO A N 1
ATOM 700 C CA . PRO A 1 87 ? 10.486 5.842 -17.607 1.00 75.44 87 PRO A CA 1
ATOM 701 C C . PRO A 1 87 ? 10.477 6.283 -19.078 1.00 75.44 87 PRO A C 1
ATOM 703 O O . PRO A 1 87 ? 9.674 7.126 -19.474 1.00 75.44 87 PRO A O 1
ATOM 706 N N . THR A 1 88 ? 11.369 5.719 -19.892 1.00 74.12 88 THR A N 1
ATOM 707 C CA . THR A 1 88 ? 11.575 6.107 -21.303 1.00 74.12 88 THR A CA 1
ATOM 708 C C . THR A 1 88 ? 11.002 5.109 -22.318 1.00 74.12 88 THR A C 1
ATOM 710 O O . THR A 1 88 ? 11.345 5.170 -23.496 1.00 74.12 88 THR A O 1
ATOM 713 N N . GLY A 1 89 ? 10.101 4.212 -21.902 1.00 81.94 89 GLY A N 1
ATOM 714 C CA . GLY A 1 89 ? 9.472 3.220 -22.782 1.00 81.94 89 GLY A CA 1
ATOM 715 C C . GLY A 1 89 ? 7.966 3.059 -22.572 1.00 81.94 89 GLY A C 1
ATOM 716 O O . GLY A 1 89 ? 7.387 3.589 -21.625 1.00 81.94 89 GLY A O 1
ATOM 717 N N . ASP A 1 90 ? 7.340 2.255 -23.436 1.00 85.62 90 ASP A N 1
ATOM 718 C CA . ASP A 1 90 ? 5.890 1.981 -23.421 1.00 85.62 90 ASP A CA 1
ATOM 719 C C . ASP A 1 90 ? 5.426 1.191 -22.189 1.00 85.62 90 ASP A C 1
ATOM 721 O O . ASP A 1 90 ? 4.233 0.992 -21.958 1.00 85.62 90 ASP A O 1
ATOM 725 N N . ARG A 1 91 ? 6.374 0.686 -21.398 1.00 86.94 91 ARG A N 1
ATOM 726 C CA . ARG A 1 91 ? 6.126 -0.045 -20.160 1.00 86.94 91 ARG A CA 1
ATOM 727 C C . ARG A 1 91 ? 7.074 0.465 -19.087 1.00 86.94 91 ARG A C 1
ATOM 729 O O . ARG A 1 91 ? 8.231 0.754 -19.377 1.00 86.94 91 ARG A O 1
ATOM 736 N N . ARG A 1 92 ? 6.594 0.521 -17.845 1.00 88.56 92 ARG A N 1
ATOM 737 C CA . ARG A 1 92 ? 7.403 0.884 -16.672 1.00 88.56 92 ARG A CA 1
ATOM 738 C C . ARG A 1 92 ? 7.516 -0.282 -15.702 1.00 88.56 92 ARG A C 1
ATOM 740 O O . ARG A 1 92 ? 6.573 -1.062 -15.545 1.00 88.56 92 ARG A O 1
ATOM 747 N N . THR A 1 93 ? 8.651 -0.357 -15.024 1.00 88.44 93 THR A N 1
ATOM 748 C CA . THR A 1 93 ? 8.872 -1.311 -13.937 1.00 88.44 93 THR A CA 1
ATOM 749 C C . THR A 1 93 ? 8.294 -0.752 -12.640 1.00 88.44 93 THR A C 1
ATOM 751 O O . THR A 1 93 ? 8.620 0.360 -12.218 1.00 88.44 93 THR A O 1
ATOM 754 N N . VAL A 1 94 ? 7.423 -1.532 -12.006 1.00 91.44 94 VAL A N 1
ATOM 755 C CA . VAL A 1 94 ? 6.828 -1.228 -10.703 1.00 91.44 94 VAL A CA 1
ATOM 756 C C . VAL A 1 94 ? 7.196 -2.347 -9.748 1.00 91.44 94 VAL A C 1
ATOM 758 O O . VAL A 1 94 ? 7.020 -3.520 -10.057 1.00 91.44 94 VAL A O 1
ATOM 761 N N . MET A 1 95 ? 7.694 -1.998 -8.574 1.00 91.00 95 MET A N 1
ATOM 762 C CA . MET A 1 95 ? 7.966 -2.970 -7.526 1.00 91.00 95 MET A CA 1
ATOM 763 C C . MET A 1 95 ? 6.800 -3.001 -6.550 1.00 91.00 95 MET A C 1
ATOM 765 O O . MET A 1 95 ? 6.253 -1.960 -6.189 1.00 91.00 95 MET A O 1
ATOM 769 N N . CYS A 1 96 ? 6.429 -4.204 -6.124 1.00 91.56 96 CYS A N 1
ATOM 770 C CA . CYS A 1 96 ? 5.450 -4.452 -5.080 1.00 91.56 96 CYS A CA 1
ATOM 771 C C . CYS A 1 96 ? 6.128 -5.192 -3.928 1.00 91.56 96 CYS A C 1
ATOM 773 O O . CYS A 1 96 ? 6.632 -6.298 -4.101 1.00 91.56 96 CYS A O 1
ATOM 775 N N . ARG A 1 97 ? 6.129 -4.609 -2.732 1.00 89.25 97 ARG A N 1
ATOM 776 C CA . ARG A 1 97 ? 6.662 -5.240 -1.521 1.00 89.25 97 ARG A CA 1
ATOM 777 C C . ARG A 1 97 ? 5.535 -5.632 -0.588 1.00 89.25 97 ARG A C 1
ATOM 779 O O . ARG A 1 97 ? 4.691 -4.805 -0.248 1.00 89.25 97 ARG A O 1
ATOM 786 N N . ILE A 1 98 ? 5.601 -6.857 -0.079 1.00 89.62 98 ILE A N 1
ATOM 787 C CA . ILE A 1 98 ? 4.776 -7.292 1.048 1.00 89.62 98 ILE A CA 1
ATOM 788 C C . ILE A 1 98 ? 5.481 -6.833 2.332 1.00 89.62 98 ILE A C 1
ATOM 790 O O . ILE A 1 98 ? 6.360 -7.498 2.873 1.00 89.62 98 ILE A O 1
ATOM 794 N N . ALA A 1 99 ? 5.152 -5.628 2.798 1.00 87.31 99 ALA A N 1
ATOM 795 C CA . ALA A 1 99 ? 5.819 -5.010 3.946 1.00 87.31 99 ALA A CA 1
ATOM 796 C C . ALA A 1 99 ? 5.375 -5.603 5.289 1.00 87.31 99 ALA A C 1
ATOM 798 O O . ALA A 1 99 ? 6.121 -5.544 6.267 1.00 87.31 99 ALA A O 1
ATOM 799 N N . LYS A 1 100 ? 4.178 -6.192 5.333 1.00 86.50 100 LYS A N 1
ATOM 800 C CA . LYS A 1 100 ? 3.652 -6.904 6.496 1.00 86.50 100 LYS A CA 1
ATOM 801 C C . LYS A 1 100 ? 2.758 -8.053 6.050 1.00 86.50 100 LYS A C 1
ATOM 803 O O . LYS A 1 100 ? 1.992 -7.895 5.103 1.00 86.50 100 LYS A O 1
ATOM 808 N N . ASN A 1 101 ? 2.844 -9.169 6.766 1.00 89.25 101 ASN A N 1
ATOM 809 C CA . ASN A 1 101 ? 1.946 -10.309 6.651 1.00 89.25 101 ASN A CA 1
ATOM 810 C C . ASN A 1 101 ? 1.775 -10.942 8.043 1.00 89.25 101 ASN A C 1
ATOM 812 O O . ASN A 1 101 ? 2.715 -11.540 8.557 1.00 89.25 101 ASN A O 1
ATOM 816 N N . ARG A 1 102 ? 0.615 -10.763 8.689 1.00 82.94 102 ARG A N 1
ATOM 817 C CA . ARG A 1 102 ? 0.335 -11.325 10.027 1.00 82.94 102 ARG A CA 1
ATOM 818 C C . ARG A 1 102 ? 0.143 -12.848 10.015 1.00 82.94 102 ARG A C 1
ATOM 820 O O . ARG A 1 102 ? 0.324 -13.455 11.062 1.00 82.94 102 ARG A O 1
ATOM 827 N N . GLY A 1 103 ? -0.268 -13.435 8.889 1.00 78.19 103 GLY A N 1
ATOM 828 C CA . GLY A 1 103 ? -0.749 -14.822 8.818 1.00 78.19 103 GLY A CA 1
ATOM 829 C C . GLY A 1 103 ? 0.128 -15.779 8.013 1.00 78.19 103 GLY A C 1
ATOM 830 O O . GLY A 1 103 ? -0.311 -16.885 7.728 1.00 78.19 103 GLY A O 1
ATOM 831 N N . GLY A 1 104 ? 1.328 -15.378 7.597 1.00 75.38 104 GLY A N 1
ATOM 832 C CA . GLY A 1 104 ? 2.175 -16.242 6.779 1.00 75.38 104 GLY A CA 1
ATOM 833 C C . GLY A 1 104 ? 3.612 -15.757 6.667 1.00 75.38 104 GLY A C 1
ATOM 834 O O . GLY A 1 104 ? 4.011 -14.785 7.311 1.00 75.38 104 GLY A O 1
ATOM 835 N N . ALA A 1 105 ? 4.386 -16.440 5.824 1.00 68.25 105 ALA A N 1
ATOM 836 C CA . ALA A 1 105 ? 5.783 -16.109 5.576 1.00 68.25 105 ALA A CA 1
ATOM 837 C C . ALA A 1 105 ? 5.950 -14.648 5.115 1.00 68.25 105 ALA A C 1
ATOM 839 O O . ALA A 1 105 ? 5.082 -14.069 4.448 1.00 68.25 105 ALA A O 1
ATOM 840 N N . ARG A 1 106 ? 7.088 -14.037 5.470 1.00 58.50 106 ARG A N 1
ATOM 841 C CA . ARG A 1 106 ? 7.490 -12.756 4.881 1.00 58.50 106 ARG A CA 1
ATOM 842 C C . ARG A 1 106 ? 7.806 -12.996 3.414 1.00 58.50 106 ARG A C 1
ATOM 844 O O . ARG A 1 106 ? 8.788 -13.652 3.088 1.00 58.50 106 ARG A O 1
ATOM 851 N N . PHE A 1 107 ? 6.978 -12.441 2.548 1.00 66.88 107 PHE A N 1
ATOM 852 C CA . PHE A 1 107 ? 7.227 -12.443 1.120 1.00 66.88 107 PHE A CA 1
ATOM 853 C C . PHE A 1 107 ? 8.082 -11.227 0.752 1.00 66.88 107 PHE A C 1
ATOM 855 O O . PHE A 1 107 ? 7.949 -10.157 1.352 1.00 66.88 107 PHE A O 1
ATOM 862 N N . GLY A 1 108 ? 9.007 -11.425 -0.183 1.00 75.94 108 GLY A N 1
ATOM 863 C CA . GLY A 1 108 ? 9.967 -10.417 -0.615 1.00 75.94 108 GLY A CA 1
ATOM 864 C C . GLY A 1 108 ? 9.344 -9.333 -1.495 1.00 75.94 108 GLY A C 1
ATOM 865 O O . GLY A 1 108 ? 8.209 -8.888 -1.302 1.00 75.94 108 GLY A O 1
ATOM 866 N N . LYS A 1 109 ? 10.125 -8.874 -2.466 1.00 85.62 109 LYS A N 1
ATOM 867 C CA . LYS A 1 109 ? 9.666 -7.939 -3.486 1.00 85.62 109 LYS A CA 1
ATOM 868 C C . LYS A 1 109 ? 9.207 -8.723 -4.710 1.00 85.62 109 LYS A C 1
ATOM 870 O O . LYS A 1 109 ? 9.781 -9.750 -5.045 1.00 85.62 109 LYS A O 1
ATOM 875 N N . VAL A 1 110 ? 8.178 -8.219 -5.371 1.00 86.94 110 VAL A N 1
ATOM 876 C CA . VAL A 1 110 ? 7.661 -8.737 -6.636 1.00 86.94 110 VAL A CA 1
ATOM 877 C C . VAL A 1 110 ? 7.821 -7.646 -7.678 1.00 86.94 110 VAL A C 1
ATOM 879 O O . VAL A 1 110 ? 7.437 -6.496 -7.440 1.00 86.94 110 VAL A O 1
ATOM 882 N N . ARG A 1 111 ? 8.384 -8.001 -8.831 1.00 87.50 111 ARG A N 1
ATOM 883 C CA . ARG A 1 111 ? 8.509 -7.093 -9.965 1.00 87.50 111 ARG A CA 1
ATOM 884 C C . ARG A 1 111 ? 7.281 -7.194 -10.856 1.00 87.50 111 ARG A C 1
ATOM 886 O O . ARG A 1 111 ? 6.861 -8.278 -11.253 1.00 87.50 111 ARG A O 1
ATOM 893 N N . LEU A 1 112 ? 6.701 -6.044 -11.159 1.00 91.56 112 LEU A N 1
ATOM 894 C CA . LEU A 1 112 ? 5.545 -5.897 -12.025 1.00 91.56 112 LEU A CA 1
ATOM 895 C C . LEU A 1 112 ? 5.930 -5.036 -13.224 1.00 91.56 112 LEU A C 1
ATOM 897 O O . LEU A 1 112 ? 6.654 -4.047 -13.105 1.00 91.56 112 LEU A O 1
ATOM 901 N N . SER A 1 113 ? 5.382 -5.380 -14.380 1.00 91.31 113 SER A N 1
ATOM 902 C CA . SER A 1 113 ? 5.455 -4.556 -15.575 1.00 91.31 113 SER A CA 1
ATOM 903 C C . SER A 1 113 ? 4.124 -3.837 -15.769 1.00 91.31 113 SER A C 1
ATOM 905 O O . SER A 1 113 ? 3.090 -4.483 -15.931 1.00 91.31 113 SER A O 1
ATOM 907 N N . PHE A 1 114 ? 4.136 -2.507 -15.769 1.00 92.56 114 PHE A N 1
ATOM 908 C CA . PHE A 1 114 ? 2.946 -1.689 -15.994 1.00 92.56 114 PHE A CA 1
ATOM 909 C C . PHE A 1 114 ? 2.923 -1.127 -17.413 1.00 92.56 114 PHE A C 1
ATOM 911 O O . PHE A 1 114 ? 3.878 -0.475 -17.836 1.00 92.56 114 PHE A O 1
ATOM 918 N N . ASN A 1 115 ? 1.814 -1.340 -18.118 1.00 93.25 115 ASN A N 1
ATOM 919 C CA . ASN A 1 115 ? 1.515 -0.727 -19.407 1.00 93.25 115 ASN A CA 1
ATOM 920 C C . ASN A 1 115 ? 0.564 0.475 -19.207 1.00 93.25 115 ASN A C 1
ATOM 922 O O . ASN A 1 115 ? -0.621 0.259 -18.925 1.00 93.25 115 ASN A O 1
ATOM 926 N N . PRO A 1 116 ? 1.041 1.724 -19.380 1.00 91.44 116 PRO A N 1
ATOM 927 C CA . PRO A 1 116 ? 0.231 2.928 -19.213 1.00 91.44 116 PRO A CA 1
ATOM 928 C C . PRO A 1 116 ? -0.912 3.050 -20.219 1.00 91.44 116 PRO A C 1
ATOM 930 O O . PRO A 1 116 ? -1.965 3.566 -19.861 1.00 91.44 116 PRO A O 1
ATOM 933 N N . ALA A 1 117 ? -0.747 2.543 -21.444 1.00 93.00 117 ALA A N 1
ATOM 934 C CA . ALA A 1 117 ? -1.773 2.639 -22.484 1.00 93.00 117 ALA A CA 1
ATOM 935 C C . ALA A 1 117 ? -3.054 1.866 -22.125 1.00 93.00 117 ALA A C 1
ATOM 937 O O . ALA A 1 117 ? -4.132 2.178 -22.627 1.00 93.00 117 ALA A O 1
ATOM 938 N N . HIS A 1 118 ? -2.942 0.873 -21.238 1.00 94.06 118 HIS A N 1
ATOM 939 C CA . HIS A 1 118 ? -4.055 0.014 -20.833 1.00 94.06 118 HIS A CA 1
ATOM 940 C C . HIS A 1 118 ? -4.310 -0.002 -19.320 1.00 94.06 118 HIS A C 1
ATOM 942 O O . HIS A 1 118 ? -5.167 -0.757 -18.871 1.00 94.06 118 HIS A O 1
ATOM 948 N N . ASN A 1 119 ? -3.575 0.790 -18.526 1.00 92.44 119 ASN A N 1
ATOM 949 C CA . ASN A 1 119 ? -3.584 0.719 -17.057 1.00 92.44 119 ASN A CA 1
ATOM 950 C C . ASN A 1 119 ? -3.437 -0.719 -16.520 1.00 92.44 119 ASN A C 1
ATOM 952 O O . ASN A 1 119 ? -4.066 -1.102 -15.533 1.00 92.44 119 ASN A O 1
ATOM 956 N N . LEU A 1 120 ? -2.606 -1.525 -17.186 1.00 93.62 120 LEU A N 1
ATOM 957 C CA . LEU A 1 120 ? -2.500 -2.959 -16.934 1.00 93.62 120 LEU A CA 1
ATOM 958 C C . LEU A 1 120 ? -1.171 -3.298 -16.267 1.00 93.62 120 LEU A C 1
ATOM 960 O O . LEU A 1 120 ? -0.107 -2.958 -16.785 1.00 93.62 120 LEU A O 1
ATOM 964 N N . PHE A 1 121 ? -1.238 -4.029 -15.158 1.00 92.69 121 PHE A N 1
ATOM 965 C CA . PHE A 1 121 ? -0.082 -4.665 -14.535 1.00 92.69 121 PHE A CA 1
ATOM 966 C C . PHE A 1 121 ? 0.007 -6.122 -14.982 1.00 92.69 121 PHE A C 1
ATOM 968 O O . PHE A 1 121 ? -0.990 -6.841 -14.972 1.00 92.69 121 PHE A O 1
ATOM 975 N N . THR A 1 122 ? 1.206 -6.564 -15.341 1.00 90.56 122 THR A N 1
ATOM 976 C CA . THR A 1 122 ? 1.519 -7.975 -15.579 1.00 90.56 122 THR A CA 1
ATOM 977 C C . THR A 1 122 ? 2.716 -8.381 -14.735 1.00 90.56 122 THR A C 1
ATOM 979 O O . THR A 1 122 ? 3.554 -7.546 -14.391 1.00 90.56 122 THR A O 1
ATOM 982 N N . GLU A 1 123 ? 2.809 -9.664 -14.416 1.00 82.94 123 GLU A N 1
ATOM 983 C CA . GLU A 1 123 ? 3.990 -10.224 -13.767 1.00 82.94 123 GLU A CA 1
ATOM 984 C C . GLU A 1 123 ? 5.233 -10.023 -14.648 1.00 82.94 123 GLU A C 1
ATOM 986 O O . GLU A 1 123 ? 5.169 -10.202 -15.868 1.00 82.94 123 GLU A O 1
ATOM 991 N N . ASP A 1 124 ? 6.352 -9.624 -14.040 1.00 77.88 124 ASP A N 1
ATOM 992 C CA . ASP A 1 124 ? 7.655 -9.632 -14.700 1.00 77.88 124 ASP A CA 1
ATOM 993 C C . ASP A 1 124 ? 8.490 -10.804 -14.171 1.00 77.88 124 ASP A C 1
ATOM 995 O O . ASP A 1 124 ? 9.155 -10.711 -13.142 1.00 77.88 124 ASP A O 1
ATOM 999 N N . ILE A 1 125 ? 8.439 -11.923 -14.895 1.00 68.06 125 ILE A N 1
ATOM 1000 C CA . ILE A 1 125 ? 9.066 -13.204 -14.519 1.00 68.06 125 ILE A CA 1
ATOM 1001 C C . ILE A 1 125 ? 10.607 -13.129 -14.598 1.00 68.06 125 ILE A C 1
ATOM 1003 O O . ILE A 1 125 ? 11.307 -14.041 -14.166 1.00 68.06 125 ILE A O 1
ATOM 1007 N N . ARG A 1 126 ? 11.173 -12.049 -15.155 1.00 61.91 126 ARG A N 1
ATOM 1008 C CA . ARG A 1 126 ? 12.607 -11.969 -15.476 1.00 61.91 126 ARG A CA 1
ATOM 1009 C C . ARG A 1 126 ? 13.513 -11.798 -14.259 1.00 61.91 126 ARG A C 1
ATOM 1011 O O . ARG A 1 126 ? 14.711 -12.017 -14.403 1.00 61.91 126 ARG A O 1
ATOM 1018 N N . ASP A 1 127 ? 12.983 -11.411 -13.098 1.00 54.72 127 ASP A N 1
ATOM 1019 C CA . ASP A 1 127 ? 13.792 -11.203 -11.895 1.00 54.72 127 ASP A CA 1
ATOM 1020 C C . ASP A 1 127 ? 12.915 -11.076 -10.640 1.00 54.72 127 ASP A C 1
ATOM 1022 O O . ASP A 1 127 ? 12.295 -10.040 -10.372 1.00 54.72 127 ASP A O 1
ATOM 1026 N N . THR A 1 128 ? 12.835 -12.1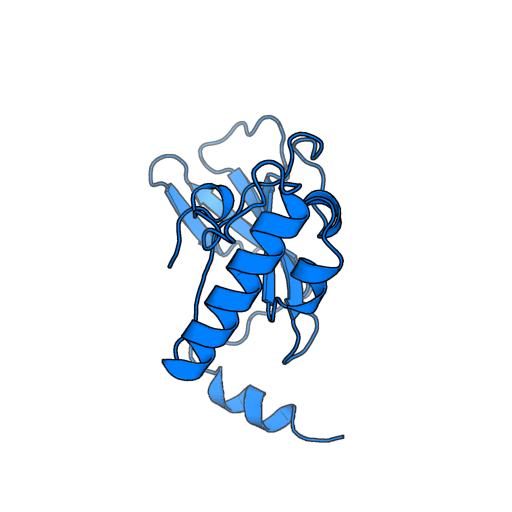64 -9.885 1.00 55.06 128 THR A N 1
ATOM 1027 C CA . THR A 1 128 ? 11.992 -12.257 -8.695 1.00 55.06 128 THR A CA 1
ATOM 1028 C C . THR A 1 128 ? 12.771 -12.154 -7.382 1.00 55.06 128 THR A C 1
ATOM 1030 O O . THR A 1 128 ? 12.223 -12.485 -6.335 1.00 55.06 128 THR A O 1
ATOM 1033 N N . ASP A 1 129 ? 14.046 -11.740 -7.389 1.00 53.22 129 ASP A N 1
ATOM 1034 C CA . ASP A 1 129 ? 14.927 -11.801 -6.204 1.00 53.22 129 ASP A CA 1
ATOM 1035 C C . ASP A 1 129 ? 14.915 -13.204 -5.531 1.00 53.22 129 ASP A C 1
ATOM 1037 O O . ASP A 1 129 ? 15.037 -13.340 -4.313 1.00 53.22 129 ASP A O 1
ATOM 1041 N N . GLY A 1 130 ? 14.708 -14.270 -6.320 1.00 53.53 130 GLY A N 1
ATOM 1042 C CA . GLY A 1 130 ? 14.562 -15.653 -5.841 1.00 53.53 130 GLY A CA 1
ATOM 1043 C C . GLY A 1 130 ? 13.152 -16.048 -5.368 1.00 53.53 130 GLY A C 1
ATOM 1044 O O . GLY A 1 130 ? 12.945 -17.189 -4.955 1.00 53.53 130 GLY A O 1
ATOM 1045 N N . PHE A 1 131 ? 12.160 -15.157 -5.441 1.00 54.19 131 PHE A N 1
ATOM 1046 C CA . PHE A 1 131 ? 10.763 -15.469 -5.141 1.00 54.19 131 PHE A CA 1
ATOM 1047 C C . PHE A 1 131 ? 10.102 -16.197 -6.317 1.00 54.19 131 PHE A C 1
ATOM 1049 O O . PHE A 1 131 ? 9.795 -15.609 -7.344 1.00 54.19 131 PHE A O 1
ATOM 1056 N N . THR A 1 132 ? 9.842 -17.492 -6.190 1.00 55.53 132 THR A N 1
ATOM 1057 C CA . THR A 1 132 ? 8.999 -18.185 -7.176 1.00 55.53 132 THR A CA 1
ATOM 1058 C C . THR A 1 132 ? 7.565 -18.124 -6.657 1.00 55.53 132 THR A C 1
ATOM 1060 O O . THR A 1 132 ? 7.302 -18.738 -5.617 1.00 55.53 132 THR A O 1
ATOM 1063 N N . PRO A 1 133 ? 6.644 -17.366 -7.286 1.00 53.66 133 PRO A N 1
ATOM 1064 C CA . PRO A 1 133 ? 5.261 -17.376 -6.843 1.00 53.66 133 PRO A CA 1
ATOM 1065 C C . PRO A 1 133 ? 4.718 -18.805 -6.938 1.00 53.66 133 PRO A C 1
ATOM 1067 O O . PRO A 1 133 ? 5.076 -19.542 -7.864 1.00 53.66 133 PRO A O 1
ATOM 1070 N N . PRO A 1 134 ? 3.880 -19.235 -5.981 1.00 53.53 134 PRO A N 1
ATOM 1071 C CA . PRO A 1 134 ? 3.254 -20.540 -6.079 1.00 53.53 134 PRO A CA 1
ATOM 1072 C C . PRO A 1 134 ? 2.436 -20.615 -7.378 1.00 53.53 134 PRO A C 1
ATOM 1074 O O . PRO A 1 134 ? 1.869 -19.601 -7.800 1.00 53.53 134 PRO A O 1
ATOM 1077 N N . PRO A 1 135 ? 2.350 -21.796 -8.019 1.00 51.47 135 PRO A N 1
ATOM 1078 C CA . PRO A 1 135 ? 1.536 -21.972 -9.212 1.00 51.47 135 PRO A CA 1
ATOM 1079 C C . PRO A 1 135 ? 0.116 -21.461 -8.962 1.00 51.47 135 PRO A C 1
ATOM 1081 O O . PRO A 1 135 ? -0.483 -21.760 -7.922 1.00 51.47 135 PRO A O 1
ATOM 1084 N N . VAL A 1 136 ? -0.421 -20.691 -9.911 1.00 51.81 136 VAL A N 1
ATOM 1085 C CA . VAL A 1 136 ? -1.783 -20.148 -9.831 1.00 51.81 136 VAL A CA 1
ATOM 1086 C C . VAL A 1 136 ? -2.758 -21.301 -9.559 1.00 51.81 136 VAL A C 1
ATOM 1088 O O . VAL A 1 136 ? -2.859 -22.225 -10.361 1.00 51.81 136 VAL A O 1
ATOM 1091 N N . GLY A 1 137 ? -3.444 -21.261 -8.410 1.00 48.69 137 GLY A N 1
ATOM 1092 C CA . GLY A 1 137 ? -4.424 -22.278 -8.002 1.00 48.69 137 GLY A CA 1
ATOM 1093 C C . GLY A 1 137 ? -4.016 -23.192 -6.838 1.00 48.69 137 GLY A C 1
ATOM 1094 O O . GLY A 1 137 ? -4.815 -24.035 -6.455 1.00 48.69 137 GLY A O 1
ATOM 1095 N N . ARG A 1 138 ? -2.827 -23.029 -6.236 1.00 44.41 138 ARG A N 1
ATOM 1096 C CA . ARG A 1 138 ? -2.334 -23.895 -5.140 1.00 44.41 138 ARG A CA 1
ATOM 1097 C C . ARG A 1 138 ? -2.237 -23.185 -3.774 1.00 44.41 138 ARG A C 1
ATOM 1099 O O . ARG A 1 138 ? -1.308 -23.415 -3.006 1.00 44.41 138 ARG A O 1
ATOM 1106 N N . TRP A 1 139 ? -3.175 -22.282 -3.477 1.00 48.59 139 TRP A N 1
ATOM 1107 C CA . TRP A 1 139 ? -3.196 -21.517 -2.215 1.00 48.59 139 TRP A CA 1
ATOM 1108 C C . TRP A 1 139 ? -3.696 -22.334 -1.013 1.00 48.59 139 TRP A C 1
ATOM 1110 O O . TRP A 1 139 ? -3.359 -22.016 0.124 1.00 48.59 139 TRP A O 1
ATOM 1120 N N . GLU A 1 140 ? -4.474 -23.389 -1.261 1.00 45.50 140 GLU A N 1
ATOM 1121 C CA . GLU A 1 140 ? -5.058 -24.245 -0.217 1.00 45.50 140 GLU A CA 1
ATOM 1122 C C . GLU A 1 140 ? -4.009 -25.170 0.421 1.00 45.50 140 GLU A C 1
ATOM 1124 O O . GLU A 1 140 ? -4.001 -25.358 1.632 1.00 45.50 140 GLU A O 1
ATOM 1129 N N . GLU A 1 141 ? -3.043 -25.650 -0.365 1.00 44.22 141 GLU A N 1
ATOM 1130 C CA . GLU A 1 141 ? -2.039 -26.636 0.068 1.00 44.22 141 GLU A CA 1
ATOM 1131 C C . GLU A 1 141 ? -0.958 -26.038 0.995 1.00 44.22 141 GLU A C 1
ATOM 1133 O O . GLU A 1 141 ? -0.335 -26.744 1.783 1.00 44.22 141 GLU A O 1
ATOM 1138 N N . GLN A 1 142 ? -0.726 -24.720 0.933 1.00 43.19 142 GLN A N 1
ATOM 1139 C CA . GLN A 1 142 ? 0.302 -24.044 1.740 1.00 43.19 142 GLN A CA 1
ATOM 1140 C C . GLN A 1 142 ? -0.222 -23.504 3.078 1.00 43.19 142 GLN A C 1
ATOM 1142 O O . GLN A 1 142 ? 0.568 -23.303 4.000 1.00 43.19 142 GLN A O 1
ATOM 1147 N N . ALA A 1 143 ? -1.537 -23.298 3.214 1.00 48.78 143 ALA A N 1
ATOM 1148 C CA . ALA A 1 143 ? -2.145 -22.886 4.479 1.00 48.78 143 ALA A CA 1
ATOM 1149 C C . ALA A 1 143 ? -2.076 -24.003 5.540 1.00 48.78 143 ALA A C 1
ATOM 1151 O O . ALA A 1 143 ? -1.946 -23.712 6.728 1.00 48.78 143 ALA A O 1
ATOM 1152 N N . GLU A 1 144 ? -2.087 -25.270 5.115 1.00 40.59 144 GLU A N 1
ATOM 1153 C CA . GLU A 1 144 ? -1.982 -26.431 6.010 1.00 40.59 144 GLU A CA 1
ATOM 1154 C C . GLU A 1 144 ? -0.545 -26.694 6.494 1.00 40.59 144 GLU A C 1
ATOM 1156 O O . GLU A 1 144 ? -0.344 -27.208 7.592 1.00 40.59 144 GLU A O 1
ATOM 1161 N N . LEU A 1 145 ? 0.470 -26.269 5.735 1.00 46.78 145 LEU A N 1
ATOM 1162 C CA . LEU A 1 145 ? 1.884 -26.477 6.080 1.00 46.78 145 LEU A CA 1
ATOM 1163 C C . LEU A 1 145 ? 2.448 -25.439 7.071 1.00 46.78 145 LEU A C 1
ATOM 1165 O O . LEU A 1 145 ? 3.548 -25.625 7.585 1.00 46.78 145 LEU A O 1
ATOM 1169 N N . GLY A 1 146 ? 1.713 -24.357 7.358 1.00 40.53 146 GLY A N 1
ATOM 1170 C CA . GLY A 1 146 ? 2.105 -23.312 8.316 1.00 40.53 146 GLY A CA 1
ATOM 1171 C C . GLY A 1 146 ? 1.517 -23.465 9.725 1.00 40.53 146 GLY A C 1
ATOM 1172 O O . GLY A 1 146 ? 1.776 -22.625 10.582 1.00 40.53 146 GLY A O 1
ATOM 1173 N N . GLY A 1 147 ? 0.711 -24.505 9.970 1.00 35.69 147 GLY A N 1
ATOM 1174 C CA . GLY A 1 147 ? 0.006 -24.755 11.236 1.00 35.69 147 GLY A CA 1
ATOM 1175 C C . GLY A 1 147 ? 0.781 -25.594 12.258 1.00 35.69 147 GLY A C 1
ATOM 1176 O O . GLY A 1 147 ? 0.162 -26.335 13.019 1.00 35.69 147 GLY A O 1
ATOM 1177 N N . GLY A 1 148 ? 2.113 -25.524 12.265 1.00 41.72 148 GLY A N 1
ATOM 1178 C CA . GLY A 1 148 ? 2.959 -26.278 13.187 1.00 41.72 148 GLY A CA 1
ATOM 1179 C C . GLY A 1 148 ? 4.062 -25.416 13.793 1.00 41.72 148 GLY A C 1
ATOM 1180 O O . GLY A 1 148 ? 4.986 -25.042 13.075 1.00 41.72 148 GLY A O 1
ATOM 1181 N N . LEU A 1 149 ? 3.960 -25.240 15.120 1.00 33.00 149 LEU A N 1
ATOM 1182 C CA . LEU A 1 149 ? 4.845 -24.558 16.089 1.00 33.00 149 LEU A CA 1
ATOM 1183 C C . LEU A 1 149 ? 4.531 -23.083 16.382 1.00 33.00 149 LEU A C 1
ATOM 1185 O O . LEU A 1 149 ? 4.872 -22.195 15.573 1.00 33.00 149 LEU A O 1
#

Secondary structure (DSSP, 8-state):
-BS-GGGSPPP--TT-S---HHHHHHHHHHHHHHHHHHHT----B--PPPTTS-TTSPP-GGGGSSTHHHHHH-SEEEEEEES-SS--SSSEEEEEEEEEESSS----EEEEEEETTTTEEEE-TT--TT--PPPTT-SHHHHSTT---

pLDDT: mean 76.57, std 15.97, range [33.0, 97.0]

Radius of gyration: 17.82 Å; chains: 1; bounding box: 34×46×44 Å

Sequence (149 aa):
MVDYLQLLEAPEIKGRRDTNEAQRIGEITKSAKRLAQRLRCNVLMLSQFNREVQEGQEPSLQHFLGSGQIERDIDIALLLWNTEKNPTGDRRTVMCRIAKNRGGARFGKVRLSFNPAHNLFTEDIRDTDGFTPPPVGRWEEQAELGGGL

Foldseek 3Di:
DEDAQLPDFQPDPPPDPDDDSQVRSLRSLQVVLVVCVVVVHDDDHHDDFDPPDDALDFDAQPRNDPHPRVVVSDQWDKGKGFNDPDDPDQKTKIKIAGRHHNQDDHQGIFIWIAGPVVRDIDGDPPDRVPDDDDPPPCPVVVSVVPPDD